Protein AF-A0A916CL31-F1 (afdb_monomer)

Foldseek 3Di:
DWDWAWEWEQDQFKIKIWIWIQDPVRDIDTQFIFMFGQDQDDQQDGNDPVSSVVRNVRGQVRRCVRNVHHDPDHHYDGDHPPDDDDDDDDDDDDDPPDDDDD

Solvent-accessible surface area (backbone atoms only — not comparable to full-atom values): 5930 Å² total; per-residue (Å²): 122,72,42,79,46,31,38,33,40,65,40,40,66,34,17,38,19,38,29,30,38,38,39,88,85,73,50,76,43,82,52,16,57,17,70,20,70,30,72,7,33,52,86,52,38,82,78,32,68,66,47,39,51,49,14,49,50,52,2,41,54,38,8,25,66,60,41,76,47,84,76,90,62,68,51,72,51,81,63,49,93,82,73,79,88,78,92,78,87,82,86,78,85,78,77,82,78,72,79,85,76,133

Secondary structure (DSSP, 8-state):
-PEEEEEEEE-SSEEEEEEEEE-TTS-EEEEEEEEEE--SEETTEES-HHHHHHHHHHHHHHHHHHHT---SS-EEE---TT--------------S-----

Mean predicted aligned error: 7.69 Å

pLDDT: mean 90.19, std 10.84, range [53.34, 98.44]

Sequence (102 aa):
MATLIAALDIGTTKTCALIGELTDAGAMRILGAGVAPSRGLRKGVVTDVKETSLAIASAVEQAERVSGMSAQEVFVGIAGAHIQSTNSRGVAGIHGGRGVMP

Radius of gyration: 20.24 Å; Cα contacts (8 Å, |Δi|>4): 190; chains: 1; bounding box: 57×42×37 Å

Structure (mmCIF, N/CA/C/O backbone):
data_AF-A0A916CL31-F1
#
_entry.id   AF-A0A916CL31-F1
#
loop_
_atom_site.group_PDB
_atom_site.id
_atom_site.type_symbol
_atom_site.label_atom_id
_atom_site.label_alt_id
_atom_site.label_comp_id
_atom_site.label_asym_id
_atom_site.label_entity_id
_atom_site.label_seq_id
_atom_site.pdbx_PDB_ins_code
_atom_site.Cartn_x
_atom_site.Cartn_y
_atom_site.Cartn_z
_atom_site.occupancy
_atom_site.B_iso_or_equiv
_atom_site.auth_seq_id
_atom_site.auth_comp_id
_atom_site.auth_asym_id
_atom_site.auth_atom_id
_atom_site.pdbx_PDB_model_num
ATOM 1 N N . MET A 1 1 ? -21.745 -4.917 12.937 1.00 60.34 1 MET A N 1
ATOM 2 C CA . MET A 1 1 ? -20.392 -5.231 13.474 1.00 60.34 1 MET A CA 1
ATOM 3 C C . MET A 1 1 ? -19.433 -4.592 12.496 1.00 60.34 1 MET A C 1
ATOM 5 O O . MET A 1 1 ? -19.465 -4.963 11.330 1.00 60.34 1 MET A O 1
ATOM 9 N N . ALA A 1 2 ? -18.700 -3.560 12.902 1.00 75.25 2 ALA A N 1
ATOM 10 C CA . ALA A 1 2 ? -17.989 -2.742 11.933 1.00 75.25 2 ALA A CA 1
ATOM 11 C C . ALA A 1 2 ? -16.830 -3.519 11.291 1.00 75.25 2 ALA A C 1
ATOM 13 O O . ALA A 1 2 ? -16.067 -4.195 11.983 1.00 75.25 2 ALA A O 1
ATOM 14 N N . THR A 1 3 ? -16.745 -3.471 9.962 1.00 91.31 3 THR A N 1
ATOM 15 C CA . THR A 1 3 ? -15.753 -4.238 9.200 1.00 91.31 3 THR A CA 1
ATOM 16 C C . THR A 1 3 ? -14.546 -3.357 8.922 1.00 91.31 3 THR A C 1
ATOM 18 O O . THR A 1 3 ? -14.688 -2.287 8.331 1.00 91.31 3 THR A O 1
ATOM 21 N N . LEU A 1 4 ? -13.358 -3.804 9.326 1.00 94.94 4 LEU A N 1
ATOM 22 C CA . LEU A 1 4 ? -12.115 -3.115 8.995 1.00 94.94 4 LEU A CA 1
ATOM 23 C C . LEU A 1 4 ? -11.655 -3.483 7.599 1.00 94.94 4 LEU A C 1
ATOM 25 O O . LEU A 1 4 ? -11.618 -4.653 7.230 1.00 94.94 4 LEU A O 1
ATOM 29 N N . ILE A 1 5 ? -11.277 -2.464 6.840 1.00 96.25 5 ILE A N 1
ATOM 30 C CA . ILE A 1 5 ? -10.761 -2.604 5.489 1.00 96.25 5 ILE A CA 1
ATOM 31 C C . ILE A 1 5 ? -9.446 -1.843 5.422 1.00 96.25 5 ILE A C 1
ATOM 33 O O . ILE A 1 5 ? -9.411 -0.627 5.616 1.00 96.25 5 ILE A O 1
ATOM 37 N N . ALA A 1 6 ? -8.369 -2.561 5.120 1.00 97.69 6 ALA A N 1
ATOM 38 C CA . ALA A 1 6 ? -7.105 -1.955 4.741 1.00 97.69 6 ALA A CA 1
ATOM 39 C C . ALA A 1 6 ? -6.948 -2.010 3.218 1.00 97.69 6 ALA A C 1
ATOM 41 O O . ALA A 1 6 ? -7.226 -3.032 2.589 1.00 97.69 6 ALA A O 1
ATOM 42 N N . ALA A 1 7 ? -6.480 -0.918 2.626 1.00 97.88 7 ALA A N 1
ATOM 43 C CA . ALA A 1 7 ? -6.163 -0.826 1.208 1.00 97.88 7 ALA A CA 1
ATOM 44 C C . ALA A 1 7 ? -4.723 -0.345 1.023 1.00 97.88 7 ALA A C 1
ATOM 46 O O . ALA A 1 7 ? -4.267 0.544 1.741 1.00 97.88 7 ALA A O 1
ATOM 47 N N . LEU A 1 8 ? -4.023 -0.913 0.045 1.00 97.81 8 LEU A N 1
ATOM 48 C CA . LEU A 1 8 ? -2.648 -0.585 -0.310 1.00 97.81 8 LEU A CA 1
ATOM 49 C C . LEU A 1 8 ? -2.570 -0.277 -1.803 1.00 97.81 8 LEU A C 1
ATOM 51 O O . LEU A 1 8 ? -2.926 -1.112 -2.623 1.00 97.81 8 LEU A O 1
ATOM 55 N N . ASP A 1 9 ? -2.066 0.894 -2.164 1.00 95.94 9 ASP A N 1
ATOM 56 C CA . ASP A 1 9 ? -1.753 1.266 -3.544 1.00 95.94 9 ASP A CA 1
ATOM 57 C C . ASP A 1 9 ? -0.235 1.333 -3.715 1.00 95.94 9 ASP A C 1
ATOM 59 O O . ASP A 1 9 ? 0.437 2.144 -3.068 1.00 95.94 9 ASP A O 1
ATOM 63 N N . ILE A 1 10 ? 0.315 0.455 -4.558 1.00 94.94 10 ILE A N 1
ATOM 64 C CA . ILE A 1 10 ? 1.758 0.352 -4.797 1.00 94.94 10 ILE A CA 1
ATOM 65 C C . ILE A 1 10 ? 2.095 1.077 -6.101 1.00 94.94 10 ILE A C 1
ATOM 67 O O . ILE A 1 10 ? 2.119 0.501 -7.190 1.00 94.94 10 ILE A O 1
ATOM 71 N N . GLY A 1 11 ? 2.383 2.370 -5.988 1.00 92.75 11 GLY A N 1
ATOM 72 C CA . GLY A 1 11 ? 2.753 3.211 -7.116 1.00 92.75 11 GLY A CA 1
ATOM 73 C C . GLY A 1 11 ? 4.253 3.215 -7.422 1.00 92.75 11 GLY A C 1
ATOM 74 O O . GLY A 1 11 ? 5.109 2.914 -6.590 1.00 92.75 11 GLY A O 1
ATOM 75 N N . THR A 1 12 ? 4.589 3.663 -8.636 1.00 93.12 12 THR A N 1
ATOM 76 C CA . THR A 1 12 ? 5.989 3.935 -9.028 1.00 93.12 12 THR A CA 1
ATOM 77 C C . THR A 1 12 ? 6.583 5.123 -8.261 1.00 93.12 12 THR A C 1
ATOM 79 O O . THR A 1 12 ? 7.782 5.156 -8.021 1.00 93.12 12 THR A O 1
ATOM 82 N N . THR A 1 13 ? 5.759 6.094 -7.858 1.00 94.44 13 THR A N 1
ATOM 83 C CA . THR A 1 13 ? 6.221 7.291 -7.131 1.00 94.44 13 THR A CA 1
ATOM 84 C C . THR A 1 13 ? 6.109 7.127 -5.617 1.00 94.44 13 THR A C 1
ATOM 86 O O . THR A 1 13 ? 6.968 7.584 -4.865 1.00 94.44 13 THR A O 1
ATOM 89 N N . LYS A 1 14 ? 5.032 6.492 -5.154 1.00 95.81 14 LYS A N 1
ATOM 90 C CA . LYS A 1 14 ? 4.710 6.340 -3.736 1.00 95.81 14 LYS A CA 1
ATOM 91 C C . LYS A 1 14 ? 3.902 5.074 -3.501 1.00 95.81 14 LYS A C 1
ATOM 93 O O . LYS A 1 14 ? 3.119 4.691 -4.366 1.00 95.81 14 LYS A O 1
ATOM 98 N N . THR A 1 15 ? 4.059 4.503 -2.317 1.00 97.19 15 THR A N 1
ATOM 99 C CA . THR A 1 15 ? 3.165 3.489 -1.765 1.00 97.19 15 THR A CA 1
ATOM 100 C C . THR A 1 15 ? 2.245 4.161 -0.754 1.00 97.19 15 THR A C 1
ATOM 102 O O . THR A 1 15 ? 2.710 4.951 0.068 1.00 97.19 15 THR A O 1
ATOM 105 N N . CYS A 1 16 ? 0.945 3.892 -0.829 1.00 97.88 16 CYS A N 1
ATOM 106 C CA . CYS A 1 16 ? -0.070 4.483 0.038 1.00 97.88 16 CYS A CA 1
ATOM 107 C C . CYS A 1 16 ? -0.879 3.382 0.721 1.00 97.88 16 CYS A C 1
ATOM 109 O O . CYS A 1 16 ? -1.350 2.477 0.045 1.00 97.88 16 CYS A O 1
ATOM 111 N N . ALA A 1 17 ? -1.078 3.483 2.031 1.00 98.25 17 ALA A N 1
ATOM 112 C CA . ALA A 1 17 ? -1.938 2.601 2.805 1.00 98.25 17 ALA A CA 1
ATOM 113 C C . ALA A 1 17 ? -3.081 3.403 3.437 1.00 98.25 17 ALA A C 1
ATOM 115 O O . ALA A 1 17 ? -2.871 4.512 3.932 1.00 98.25 17 ALA A O 1
ATOM 116 N N . LEU A 1 18 ? -4.286 2.845 3.422 1.00 98.25 18 LEU A N 1
ATOM 117 C CA . LEU A 1 18 ? -5.473 3.391 4.074 1.00 98.25 18 LEU A CA 1
ATOM 118 C C . LEU A 1 18 ? -6.085 2.313 4.958 1.00 98.25 18 LEU A C 1
ATOM 120 O O . LEU A 1 18 ? -6.185 1.166 4.535 1.00 98.25 18 LEU A O 1
ATOM 124 N N . ILE A 1 19 ? -6.530 2.691 6.150 1.00 98.25 19 ILE A N 1
ATOM 125 C CA . ILE A 1 19 ? -7.332 1.842 7.031 1.00 98.25 19 ILE A CA 1
ATOM 126 C C . ILE A 1 19 ? -8.654 2.555 7.262 1.00 98.25 19 ILE A C 1
ATOM 128 O O . ILE A 1 19 ? -8.680 3.722 7.664 1.00 98.25 19 ILE A O 1
ATOM 132 N N . GLY A 1 20 ? -9.747 1.858 6.980 1.00 97.19 20 GLY A N 1
ATOM 133 C CA . GLY A 1 20 ? -11.096 2.362 7.136 1.00 97.19 20 GLY A CA 1
ATOM 134 C C . GLY A 1 20 ? -12.023 1.360 7.805 1.00 97.19 20 GLY A C 1
ATOM 135 O O . GLY A 1 20 ? -11.756 0.163 7.864 1.00 97.19 20 GLY A O 1
ATOM 136 N N . GLU A 1 21 ? -13.125 1.888 8.306 1.00 95.81 21 GLU A N 1
ATOM 137 C CA . GLU A 1 21 ? -14.208 1.155 8.937 1.00 95.81 21 GLU A CA 1
ATOM 138 C C . GLU A 1 21 ? -15.455 1.272 8.059 1.00 95.81 21 GLU A C 1
ATOM 140 O O . GLU A 1 21 ? -15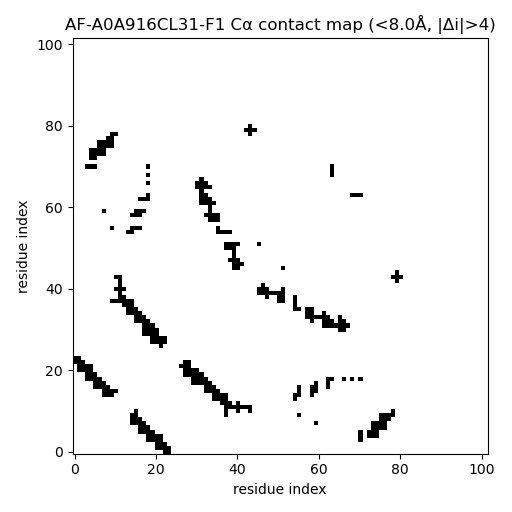.943 2.374 7.788 1.00 95.81 21 GLU A O 1
ATOM 145 N N . LEU A 1 22 ? -15.968 0.130 7.606 1.00 94.88 22 LEU A N 1
ATOM 146 C CA . LEU A 1 22 ? -17.246 0.036 6.919 1.00 94.88 22 LEU A CA 1
ATOM 147 C C . LEU A 1 22 ? -18.348 -0.182 7.956 1.00 94.88 22 LEU A C 1
ATOM 149 O O . LEU A 1 22 ? -18.393 -1.203 8.648 1.00 94.88 22 LEU A O 1
ATOM 153 N N . THR A 1 23 ? -19.230 0.806 8.060 1.00 92.56 23 THR A N 1
ATOM 154 C CA . THR A 1 23 ? -20.396 0.761 8.946 1.00 92.56 23 THR A CA 1
ATOM 155 C C . THR A 1 23 ? -21.487 -0.148 8.383 1.00 92.56 23 THR A C 1
ATOM 157 O O . THR A 1 23 ? -21.576 -0.355 7.173 1.00 92.56 23 THR A O 1
ATOM 160 N N . ASP A 1 24 ? -22.388 -0.619 9.249 1.00 89.81 24 ASP A N 1
ATOM 161 C CA . ASP A 1 24 ? -23.534 -1.452 8.848 1.00 89.81 24 ASP A CA 1
ATOM 162 C C . ASP A 1 24 ? -24.489 -0.721 7.869 1.00 89.81 24 ASP A C 1
ATOM 164 O O . ASP A 1 24 ? -25.249 -1.354 7.142 1.00 89.81 24 ASP A O 1
ATOM 168 N N . ALA A 1 25 ? -24.420 0.616 7.803 1.00 90.94 25 ALA A N 1
ATOM 169 C CA . ALA A 1 25 ? -25.155 1.450 6.848 1.00 90.94 25 ALA A CA 1
ATOM 170 C C . ALA A 1 25 ? -24.456 1.591 5.476 1.00 90.94 25 ALA A C 1
ATOM 172 O O . ALA A 1 25 ? -24.925 2.340 4.620 1.00 90.94 25 ALA A O 1
ATOM 173 N N . GLY A 1 26 ? -23.317 0.922 5.268 1.00 91.12 26 GLY A N 1
ATOM 174 C CA . GLY A 1 26 ? -22.539 0.979 4.027 1.00 91.12 26 GLY A CA 1
ATOM 175 C C . GLY A 1 26 ? -21.656 2.223 3.880 1.00 91.12 26 GLY A C 1
ATOM 176 O O . GLY A 1 26 ? -21.040 2.413 2.833 1.00 91.12 26 GLY A O 1
ATOM 177 N N . ALA A 1 27 ? -21.562 3.075 4.905 1.00 94.00 27 ALA A N 1
ATOM 178 C CA . ALA A 1 27 ? -20.662 4.226 4.890 1.00 94.00 27 ALA A CA 1
ATOM 179 C C . ALA A 1 27 ? -19.241 3.813 5.298 1.00 94.00 27 ALA A C 1
ATOM 181 O O . ALA A 1 27 ? -19.063 3.144 6.319 1.00 94.00 27 ALA A O 1
ATOM 182 N N . MET A 1 28 ? -18.248 4.246 4.517 1.00 94.56 28 MET A N 1
ATOM 183 C CA . MET A 1 28 ? -16.822 4.058 4.792 1.00 94.56 28 MET A CA 1
ATOM 184 C C . MET A 1 28 ? -16.269 5.260 5.562 1.00 94.56 28 MET A C 1
ATOM 186 O O . MET A 1 28 ? -16.359 6.396 5.093 1.00 94.56 28 MET A O 1
ATOM 190 N N . ARG A 1 29 ? -15.636 5.010 6.708 1.00 95.25 29 ARG A N 1
ATOM 191 C CA . ARG A 1 29 ? -14.922 6.020 7.494 1.00 95.25 29 ARG A CA 1
ATOM 192 C C . ARG A 1 29 ? -13.426 5.737 7.473 1.00 95.25 29 ARG A C 1
ATOM 194 O O . ARG A 1 29 ? -13.003 4.675 7.904 1.00 95.25 29 ARG A O 1
ATOM 201 N N . ILE A 1 30 ? -12.617 6.696 7.030 1.00 96.94 30 ILE A N 1
ATOM 202 C CA . ILE A 1 30 ? -11.155 6.564 7.082 1.00 96.94 30 ILE A CA 1
ATOM 203 C C . ILE A 1 30 ? -10.674 6.807 8.513 1.00 96.94 30 ILE A C 1
ATOM 205 O O . ILE A 1 30 ? -10.994 7.833 9.114 1.00 96.94 30 ILE A O 1
ATOM 209 N N . LEU A 1 31 ? -9.908 5.856 9.039 1.00 97.69 31 LEU A N 1
ATOM 210 C CA . LEU A 1 31 ? -9.332 5.895 10.381 1.00 97.69 31 LEU A CA 1
ATOM 211 C C . LEU A 1 31 ? -7.844 6.245 10.347 1.00 97.69 31 LEU A C 1
ATOM 213 O O . LEU A 1 31 ? -7.358 6.937 11.234 1.00 97.69 31 LEU A O 1
ATOM 217 N N . GLY A 1 32 ? -7.122 5.799 9.317 1.00 98.00 32 GLY A N 1
ATOM 218 C CA . GLY A 1 32 ? -5.695 6.062 9.182 1.00 98.00 32 GLY A CA 1
ATOM 219 C C . GLY A 1 32 ? -5.217 6.051 7.741 1.00 98.00 32 GLY A C 1
ATOM 220 O O . GLY A 1 32 ? -5.797 5.397 6.875 1.00 98.00 32 GLY A O 1
ATOM 221 N N . ALA A 1 33 ? -4.144 6.797 7.499 1.00 98.31 33 ALA A N 1
ATOM 222 C CA . ALA A 1 33 ? -3.480 6.880 6.210 1.00 98.31 33 ALA A CA 1
ATOM 223 C C . ALA A 1 33 ? -1.963 6.899 6.403 1.00 98.31 33 ALA A C 1
ATOM 225 O O . ALA A 1 33 ? -1.455 7.502 7.351 1.00 98.31 33 ALA A O 1
ATOM 226 N N . GLY A 1 34 ? -1.248 6.273 5.477 1.00 98.44 34 GLY A N 1
ATOM 227 C CA . GLY A 1 34 ? 0.204 6.250 5.450 1.00 98.44 34 GLY A CA 1
ATOM 228 C C . GLY A 1 34 ? 0.736 6.315 4.030 1.00 98.44 34 GLY A C 1
ATOM 229 O O . GLY A 1 34 ? 0.131 5.782 3.103 1.00 98.44 34 GLY A O 1
ATOM 230 N N . VAL A 1 35 ? 1.850 7.016 3.842 1.00 98.38 35 VAL A N 1
ATOM 231 C CA . VAL A 1 35 ? 2.461 7.228 2.530 1.00 98.38 35 VAL A CA 1
ATOM 232 C C . VAL A 1 35 ? 3.972 7.138 2.658 1.00 98.38 35 VAL A C 1
ATOM 234 O O . VAL A 1 35 ? 4.578 7.857 3.447 1.00 98.38 35 VAL A O 1
ATOM 237 N N . ALA A 1 36 ? 4.582 6.318 1.810 1.00 98.44 36 ALA A N 1
ATOM 238 C CA . ALA A 1 36 ? 6.026 6.195 1.702 1.00 98.44 36 ALA A CA 1
ATOM 239 C C . ALA A 1 36 ? 6.483 6.437 0.255 1.00 98.44 36 ALA A C 1
ATOM 241 O O . ALA A 1 36 ? 5.794 6.028 -0.686 1.00 98.44 36 ALA A O 1
ATOM 242 N N . PRO A 1 37 ? 7.635 7.092 0.031 1.00 97.31 37 PRO A N 1
ATOM 243 C CA . PRO A 1 37 ? 8.219 7.186 -1.303 1.00 97.31 37 PRO A CA 1
ATOM 244 C C . PRO A 1 37 ? 8.579 5.790 -1.829 1.00 97.31 37 PRO A C 1
ATOM 246 O O . PRO A 1 37 ? 9.122 4.966 -1.096 1.00 97.31 37 PRO A O 1
ATOM 249 N N . SER A 1 38 ? 8.305 5.535 -3.109 1.00 95.12 38 SER A N 1
ATOM 250 C CA . SER A 1 38 ? 8.604 4.252 -3.752 1.00 95.12 38 SER A CA 1
ATOM 251 C C . SER A 1 38 ? 9.898 4.352 -4.556 1.00 95.12 38 SER A C 1
ATOM 253 O O . SER A 1 38 ? 10.055 5.238 -5.396 1.00 95.12 38 SER A O 1
ATOM 255 N N . ARG A 1 39 ? 10.850 3.459 -4.271 1.00 94.62 39 ARG A N 1
ATOM 256 C CA . ARG A 1 39 ? 12.150 3.375 -4.967 1.00 94.62 39 ARG A CA 1
ATOM 257 C C . ARG A 1 39 ? 12.376 2.035 -5.658 1.00 94.62 39 ARG A C 1
ATOM 259 O O . ARG A 1 39 ? 13.215 1.942 -6.549 1.00 94.62 39 ARG A O 1
ATOM 266 N N . GLY A 1 40 ? 11.606 1.022 -5.268 1.00 94.50 40 GLY A N 1
ATOM 267 C CA . GLY A 1 40 ? 11.705 -0.327 -5.806 1.00 94.50 40 GLY A CA 1
ATOM 268 C C . GLY A 1 40 ? 10.851 -0.591 -7.043 1.00 94.50 40 GLY A C 1
ATOM 269 O O . GLY A 1 40 ? 10.958 -1.678 -7.602 1.00 94.50 40 GLY A O 1
ATOM 270 N N . LEU A 1 41 ? 10.045 0.378 -7.498 1.00 93.25 41 LEU A N 1
ATOM 271 C CA . LEU A 1 41 ? 9.233 0.262 -8.711 1.00 93.25 41 LEU A CA 1
ATOM 272 C C . LEU A 1 41 ? 9.696 1.214 -9.820 1.00 93.25 41 LEU A C 1
ATOM 274 O O . LEU A 1 41 ? 9.999 2.383 -9.584 1.00 93.25 41 LEU A O 1
ATOM 278 N N . ARG A 1 42 ? 9.645 0.736 -11.068 1.00 91.25 42 ARG A N 1
ATOM 279 C CA . ARG A 1 42 ? 9.755 1.555 -12.284 1.00 91.25 42 ARG A CA 1
ATOM 280 C C . ARG A 1 42 ? 8.729 1.121 -13.319 1.00 91.25 42 ARG A C 1
ATOM 282 O O . ARG A 1 42 ? 8.689 -0.040 -13.708 1.00 91.25 42 ARG A O 1
ATOM 289 N N . LYS A 1 43 ? 7.928 2.073 -13.814 1.00 89.56 43 LYS A N 1
ATOM 290 C CA . LYS A 1 43 ? 6.886 1.831 -14.836 1.00 89.56 43 LYS A CA 1
ATOM 291 C C . LYS A 1 43 ? 5.937 0.675 -14.453 1.00 89.56 43 LYS A C 1
ATOM 293 O O . LYS A 1 43 ? 5.538 -0.116 -15.303 1.00 89.56 43 LYS A O 1
ATOM 298 N N . GLY A 1 44 ? 5.608 0.574 -13.162 1.00 88.31 44 GLY A N 1
ATOM 299 C CA . GLY A 1 44 ? 4.765 -0.489 -12.600 1.00 88.31 44 GLY A CA 1
ATOM 300 C C . GLY A 1 44 ? 5.460 -1.840 -12.395 1.00 88.31 44 GLY A C 1
ATOM 301 O O . GLY A 1 44 ? 4.814 -2.773 -11.943 1.00 88.31 44 GLY A O 1
ATOM 302 N N . VAL A 1 45 ? 6.752 -1.969 -12.705 1.00 90.00 45 VAL A N 1
ATOM 303 C CA . VAL A 1 45 ? 7.522 -3.207 -12.512 1.00 90.00 45 VAL A CA 1
ATOM 304 C C . VAL A 1 45 ? 8.401 -3.076 -11.275 1.00 90.00 45 VAL A C 1
ATOM 306 O O . VAL A 1 45 ? 9.058 -2.051 -11.090 1.00 90.00 45 VAL A O 1
ATOM 309 N N . VAL A 1 46 ? 8.441 -4.119 -10.446 1.00 92.62 46 VAL A N 1
ATOM 310 C CA . VAL A 1 46 ? 9.362 -4.202 -9.307 1.00 92.62 46 VAL A CA 1
ATOM 311 C C . VAL A 1 46 ? 10.785 -4.413 -9.828 1.00 92.62 46 VAL A C 1
ATOM 313 O O . VAL A 1 46 ? 11.090 -5.441 -10.426 1.00 92.62 46 VAL A O 1
ATOM 316 N N . THR A 1 47 ? 11.652 -3.428 -9.614 1.00 95.38 47 THR A N 1
ATOM 317 C CA . THR A 1 47 ? 13.084 -3.475 -9.947 1.00 95.38 47 THR A CA 1
ATOM 318 C C . THR A 1 47 ? 13.959 -3.767 -8.734 1.00 95.38 47 THR A C 1
ATOM 320 O O . THR A 1 47 ? 15.072 -4.253 -8.896 1.00 95.38 47 THR A O 1
ATOM 323 N N . ASP A 1 48 ? 13.465 -3.471 -7.530 1.00 97.06 48 ASP A N 1
ATOM 324 C CA . ASP A 1 48 ? 14.115 -3.808 -6.264 1.00 97.06 48 ASP A CA 1
ATOM 325 C C . ASP A 1 48 ? 13.048 -4.244 -5.252 1.00 97.06 48 ASP A C 1
ATOM 327 O O . ASP A 1 48 ? 12.176 -3.466 -4.849 1.00 97.06 48 ASP A O 1
ATOM 331 N N . VAL A 1 49 ? 13.105 -5.518 -4.859 1.00 97.06 49 VAL A N 1
ATOM 332 C CA . VAL A 1 49 ? 12.139 -6.114 -3.929 1.00 97.06 49 VAL A CA 1
ATOM 333 C C . VAL A 1 49 ? 12.305 -5.534 -2.528 1.00 97.06 49 VAL A C 1
ATOM 335 O O . VAL A 1 49 ? 11.308 -5.260 -1.869 1.00 97.06 49 VAL A O 1
ATOM 338 N N . LYS A 1 50 ? 13.538 -5.288 -2.078 1.00 97.88 50 LYS A N 1
ATOM 339 C CA . LYS A 1 50 ? 13.812 -4.812 -0.720 1.00 97.88 50 LYS A CA 1
ATOM 340 C C . LYS A 1 50 ? 13.306 -3.386 -0.531 1.00 97.88 50 LYS A C 1
ATOM 342 O O . LYS A 1 50 ? 12.608 -3.116 0.443 1.00 97.88 50 LYS A O 1
ATOM 347 N N . GLU A 1 51 ? 13.595 -2.498 -1.479 1.00 97.75 51 GLU A N 1
ATOM 348 C CA . GLU A 1 51 ? 13.082 -1.121 -1.453 1.00 97.75 51 GLU A CA 1
ATOM 349 C C . GLU A 1 51 ? 11.550 -1.086 -1.566 1.00 97.75 51 GLU A C 1
ATOM 351 O O . GLU A 1 51 ? 10.897 -0.285 -0.898 1.00 97.75 51 GLU A O 1
ATOM 356 N N . THR A 1 52 ? 10.956 -1.983 -2.362 1.00 96.44 52 THR A N 1
ATOM 357 C CA . THR A 1 52 ? 9.493 -2.132 -2.440 1.00 96.44 52 THR A CA 1
ATOM 358 C C . THR A 1 52 ? 8.902 -2.564 -1.098 1.00 96.44 52 THR A C 1
ATOM 360 O O . THR A 1 52 ? 7.967 -1.932 -0.607 1.00 96.44 52 THR A O 1
ATOM 363 N N . SER A 1 53 ? 9.464 -3.600 -0.471 1.00 97.56 53 SER A N 1
ATOM 364 C CA . SER A 1 53 ? 9.014 -4.097 0.832 1.00 97.56 53 SER A CA 1
ATOM 365 C C . SER A 1 53 ? 9.135 -3.039 1.929 1.00 97.56 53 SER A C 1
ATOM 367 O O . SER A 1 53 ? 8.215 -2.901 2.731 1.00 97.56 53 SER A O 1
ATOM 369 N N . LEU A 1 54 ? 10.217 -2.252 1.943 1.00 98.25 54 LEU A N 1
ATOM 370 C CA . LEU A 1 54 ? 10.396 -1.151 2.898 1.00 98.25 54 LEU A CA 1
ATOM 371 C C . LEU A 1 54 ? 9.349 -0.046 2.710 1.00 98.25 54 LEU A C 1
ATOM 373 O O . LEU A 1 54 ? 8.785 0.433 3.693 1.00 98.25 54 LEU A O 1
ATOM 377 N N . ALA A 1 55 ? 9.052 0.338 1.465 1.00 98.06 55 ALA A N 1
ATOM 378 C CA . ALA A 1 55 ? 8.019 1.333 1.181 1.00 98.06 55 ALA A CA 1
ATOM 379 C C . ALA A 1 55 ? 6.624 0.848 1.615 1.00 98.06 55 ALA A C 1
ATOM 381 O O . ALA A 1 55 ? 5.851 1.621 2.179 1.00 98.06 55 ALA A O 1
ATOM 382 N N . ILE A 1 56 ? 6.311 -0.434 1.396 1.00 97.50 56 ILE A N 1
ATOM 383 C CA . ILE A 1 56 ? 5.058 -1.044 1.863 1.00 97.50 56 ILE A CA 1
ATOM 384 C C . ILE A 1 56 ? 4.986 -1.022 3.389 1.00 97.50 56 ILE A C 1
ATOM 386 O O . ILE A 1 56 ? 4.023 -0.486 3.932 1.00 97.50 56 ILE A O 1
ATOM 390 N N . ALA A 1 57 ? 6.011 -1.538 4.074 1.00 97.56 57 ALA A N 1
ATOM 391 C CA . ALA A 1 57 ? 6.047 -1.585 5.533 1.00 97.56 57 ALA A CA 1
ATOM 392 C C . ALA A 1 57 ? 5.891 -0.187 6.147 1.00 97.56 57 ALA A C 1
ATOM 394 O O . ALA A 1 57 ? 5.050 0.016 7.014 1.00 97.56 57 ALA A O 1
ATOM 395 N N . SER A 1 58 ? 6.623 0.803 5.627 1.00 98.25 58 SER A N 1
ATOM 396 C CA . SER A 1 58 ? 6.561 2.179 6.124 1.00 98.25 58 SER A CA 1
ATOM 397 C C . SER A 1 58 ? 5.178 2.819 5.943 1.00 98.25 58 SER A C 1
ATOM 399 O O . SER A 1 58 ? 4.696 3.499 6.852 1.00 98.25 58 SER A O 1
ATOM 401 N N . ALA A 1 59 ? 4.519 2.595 4.799 1.00 98.31 59 ALA A N 1
ATOM 402 C CA . ALA A 1 59 ? 3.170 3.104 4.564 1.00 98.31 59 ALA A CA 1
ATOM 403 C C . ALA A 1 59 ? 2.143 2.426 5.488 1.00 98.31 59 ALA A C 1
ATOM 405 O O . ALA A 1 59 ? 1.309 3.114 6.079 1.00 98.31 59 ALA A O 1
ATOM 406 N N . VAL A 1 60 ? 2.224 1.102 5.652 1.00 97.94 60 VAL A N 1
ATOM 407 C CA . VAL A 1 60 ? 1.321 0.336 6.526 1.00 97.94 60 VAL A CA 1
ATOM 408 C C . VAL A 1 60 ? 1.505 0.739 7.988 1.00 97.94 60 VAL A C 1
ATOM 410 O O . VAL A 1 60 ? 0.533 1.153 8.611 1.00 97.94 60 VAL A O 1
ATOM 413 N N . GLU A 1 61 ? 2.735 0.752 8.508 1.00 98.06 61 GLU A N 1
ATOM 414 C CA . GLU A 1 61 ? 3.021 1.163 9.892 1.00 98.06 61 GLU A CA 1
ATOM 415 C C . GLU A 1 61 ? 2.504 2.573 10.197 1.00 98.06 61 GLU A C 1
ATOM 417 O O . GLU A 1 61 ? 2.032 2.856 11.300 1.00 98.06 61 GLU A O 1
ATOM 422 N N . GLN A 1 62 ? 2.595 3.494 9.232 1.00 98.38 62 GLN A N 1
ATOM 423 C CA . GLN A 1 62 ? 2.045 4.833 9.404 1.00 98.38 62 GLN A CA 1
ATOM 424 C C . GLN A 1 62 ? 0.513 4.817 9.467 1.00 98.38 62 GLN A C 1
ATOM 426 O O . GLN A 1 62 ? -0.046 5.478 10.341 1.00 98.38 62 GLN A O 1
ATOM 431 N N . ALA A 1 63 ? -0.165 4.069 8.592 1.00 98.44 63 ALA A N 1
ATOM 432 C CA . ALA A 1 63 ? -1.623 3.962 8.609 1.00 98.44 63 ALA A CA 1
ATOM 433 C C . ALA A 1 63 ? -2.140 3.290 9.893 1.00 98.44 63 ALA A C 1
ATOM 435 O O . ALA A 1 63 ? -3.114 3.762 10.486 1.00 98.44 63 ALA A O 1
ATOM 436 N N . GLU A 1 64 ? -1.465 2.239 10.362 1.00 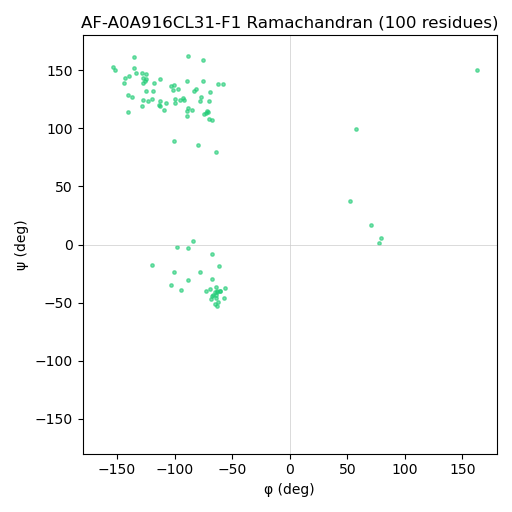98.00 64 GLU A N 1
ATOM 437 C CA . GLU A 1 64 ? -1.783 1.549 11.617 1.00 98.00 64 GLU A CA 1
ATOM 438 C C . GLU A 1 64 ? -1.585 2.466 12.824 1.00 98.00 64 GLU A C 1
ATOM 440 O O . GLU A 1 64 ? -2.473 2.597 13.663 1.00 98.00 64 GLU A O 1
ATOM 445 N N . ARG A 1 65 ? -0.464 3.196 12.874 1.00 98.12 65 ARG A N 1
ATOM 446 C CA . ARG A 1 65 ? -0.196 4.167 13.943 1.00 98.12 65 ARG A CA 1
ATOM 447 C C . ARG A 1 65 ? -1.242 5.280 14.000 1.00 98.12 65 ARG A C 1
ATOM 449 O O . ARG A 1 65 ? -1.611 5.693 15.094 1.00 98.12 65 ARG A O 1
ATOM 456 N N . VAL A 1 66 ? -1.695 5.788 12.850 1.00 97.88 66 VAL A N 1
ATOM 457 C CA . VAL A 1 66 ? -2.712 6.855 12.796 1.00 97.88 66 VAL A CA 1
ATOM 458 C C . VAL A 1 66 ? -4.098 6.325 13.172 1.00 97.88 66 VAL A C 1
ATOM 460 O O . VAL A 1 66 ? -4.826 7.007 13.886 1.00 97.88 66 VAL A O 1
ATOM 463 N N . SER A 1 67 ? -4.454 5.120 12.722 1.00 97.25 67 SER A N 1
ATOM 464 C CA . SER A 1 67 ? -5.761 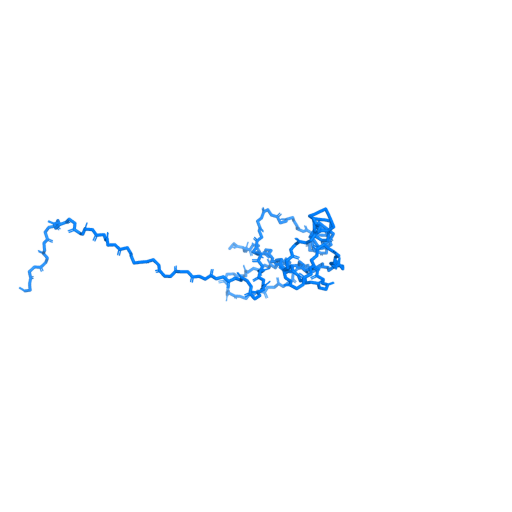4.514 13.018 1.00 97.25 67 SER A CA 1
ATOM 465 C C . SER A 1 67 ? -5.861 3.916 14.422 1.00 97.25 67 SER A C 1
ATOM 467 O O . SER A 1 67 ? -6.965 3.773 14.939 1.00 97.25 67 SER A O 1
ATOM 469 N N . GLY A 1 68 ? -4.733 3.547 15.036 1.00 97.12 68 GLY A N 1
ATOM 470 C CA . GLY A 1 68 ? -4.705 2.742 16.258 1.00 97.12 68 GLY A CA 1
ATOM 471 C C . GLY A 1 68 ? -5.132 1.287 16.032 1.00 97.12 68 GLY A C 1
ATOM 472 O O . GLY A 1 68 ? -5.476 0.601 16.992 1.00 97.12 68 GLY A O 1
ATOM 473 N N . MET A 1 69 ? -5.149 0.823 14.780 1.00 95.62 69 MET A N 1
ATOM 474 C CA . MET A 1 69 ? -5.638 -0.500 14.391 1.00 95.62 69 MET A CA 1
ATOM 475 C C . MET A 1 69 ? -4.588 -1.236 13.570 1.00 95.62 69 MET A C 1
ATOM 477 O O . MET A 1 69 ? -3.909 -0.622 12.754 1.00 95.62 69 MET A O 1
ATOM 481 N N . SER A 1 70 ? -4.487 -2.551 13.757 1.00 93.38 70 SER A N 1
ATOM 482 C CA . SER A 1 70 ? -3.590 -3.402 12.968 1.00 93.38 70 SER A CA 1
ATOM 483 C C . SER A 1 70 ? -4.334 -4.075 11.818 1.00 93.38 70 SER A C 1
ATOM 485 O O . SER A 1 70 ? -5.414 -4.637 12.014 1.00 93.38 70 SER A O 1
ATOM 487 N N . ALA A 1 71 ? -3.748 -4.045 10.625 1.00 89.00 71 ALA A N 1
ATOM 488 C CA . ALA A 1 71 ? -4.284 -4.684 9.434 1.00 89.00 71 ALA A CA 1
ATOM 489 C C . ALA A 1 71 ? -3.785 -6.136 9.339 1.00 89.00 71 ALA A C 1
ATOM 491 O O . ALA A 1 71 ? -2.591 -6.386 9.213 1.00 89.00 71 ALA A O 1
ATOM 492 N N . GLN A 1 72 ? -4.701 -7.107 9.377 1.00 90.00 72 GLN A N 1
ATOM 493 C CA . GLN A 1 72 ? -4.361 -8.528 9.174 1.00 90.00 72 GLN A CA 1
ATOM 494 C C . GLN A 1 72 ? -4.407 -8.929 7.696 1.00 90.00 72 GLN A C 1
ATOM 496 O O . GLN A 1 72 ? -3.662 -9.797 7.251 1.00 90.00 72 GLN A O 1
ATOM 501 N N . GLU A 1 73 ? -5.280 -8.273 6.939 1.00 93.19 73 GLU A N 1
ATOM 502 C CA . GLU A 1 73 ? -5.507 -8.496 5.518 1.00 93.19 73 GLU A CA 1
ATOM 503 C C . GLU A 1 73 ? -5.595 -7.142 4.820 1.00 93.19 73 GLU A C 1
ATOM 505 O O . GLU A 1 73 ? -5.977 -6.139 5.429 1.00 93.19 73 GLU A O 1
ATOM 510 N N . VAL A 1 74 ? -5.232 -7.101 3.540 1.00 95.56 74 VAL A N 1
ATOM 511 C CA . VAL A 1 74 ? -5.191 -5.857 2.773 1.00 95.56 74 VAL A CA 1
ATOM 512 C C . VAL A 1 74 ? -5.610 -6.085 1.329 1.00 95.56 74 VAL A C 1
ATOM 514 O O . VAL A 1 74 ? -5.205 -7.051 0.683 1.00 95.56 74 VAL A O 1
ATOM 517 N N . PHE A 1 75 ? -6.393 -5.150 0.800 1.00 96.88 75 PHE A N 1
ATOM 518 C CA . PHE A 1 75 ? -6.687 -5.068 -0.623 1.00 96.88 75 PHE A CA 1
ATOM 519 C C . PHE A 1 75 ? -5.575 -4.298 -1.323 1.00 96.88 75 PHE A C 1
ATOM 521 O O . PHE A 1 75 ? -5.378 -3.112 -1.065 1.00 96.88 75 PHE A O 1
ATOM 528 N N . VAL A 1 76 ? -4.848 -4.964 -2.216 1.00 95.44 76 VAL A N 1
ATOM 529 C CA . VAL A 1 76 ? -3.731 -4.349 -2.936 1.00 95.44 76 VAL A CA 1
ATOM 530 C C . VAL A 1 76 ? -4.167 -3.931 -4.336 1.00 95.44 76 VAL A C 1
ATOM 532 O O . VAL A 1 76 ? -4.590 -4.758 -5.143 1.00 95.44 76 VAL A O 1
ATOM 535 N N . GLY A 1 77 ? -4.034 -2.643 -4.638 1.00 90.88 77 GLY A N 1
ATOM 536 C CA . GLY A 1 77 ? -4.113 -2.100 -5.984 1.00 90.88 77 GLY A CA 1
ATOM 537 C C . GLY A 1 77 ? -2.808 -2.346 -6.736 1.00 90.88 77 GLY A C 1
ATOM 538 O O . GLY A 1 77 ? -1.735 -1.941 -6.288 1.00 90.88 77 GLY A O 1
ATOM 539 N N . ILE A 1 78 ? -2.906 -3.004 -7.893 1.00 82.44 78 ILE A N 1
ATOM 540 C CA . ILE A 1 78 ? -1.7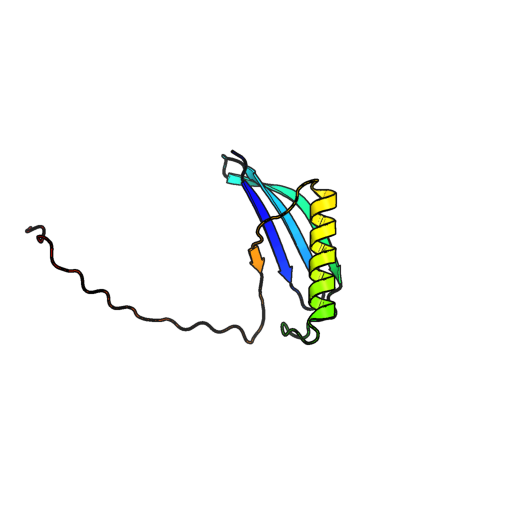91 -3.215 -8.822 1.00 82.44 78 ILE A CA 1
ATOM 541 C C . ILE A 1 78 ? -2.146 -2.535 -10.145 1.00 82.44 78 ILE A C 1
ATOM 543 O O . ILE A 1 78 ? -3.239 -2.724 -10.676 1.00 82.44 78 ILE A O 1
ATOM 547 N N . ALA A 1 79 ? -1.212 -1.757 -10.689 1.00 78.06 79 ALA A N 1
ATOM 548 C CA . ALA A 1 79 ? -1.358 -1.076 -11.970 1.00 78.06 79 ALA A CA 1
ATOM 549 C C . ALA A 1 79 ? -0.104 -1.266 -12.835 1.00 78.06 79 ALA A C 1
ATOM 551 O O . ALA A 1 79 ? 1.017 -1.322 -12.331 1.00 78.06 79 ALA A O 1
ATOM 552 N N . GLY A 1 80 ? -0.273 -1.324 -14.157 1.00 78.50 80 GLY A N 1
ATOM 553 C CA . GLY A 1 80 ? 0.845 -1.426 -15.093 1.00 78.50 80 GLY A CA 1
ATOM 554 C C . GLY A 1 80 ? 0.419 -1.887 -16.484 1.00 78.50 80 GLY A C 1
ATOM 555 O O . GLY A 1 80 ? -0.528 -2.650 -16.633 1.00 78.50 80 GLY A O 1
ATOM 556 N N . ALA A 1 81 ? 1.150 -1.456 -17.515 1.00 78.25 81 ALA A N 1
ATOM 557 C CA . ALA A 1 81 ? 0.863 -1.800 -18.917 1.00 78.25 81 ALA A CA 1
ATOM 558 C C . ALA A 1 81 ? 1.078 -3.291 -19.263 1.00 78.25 81 ALA A C 1
ATOM 560 O O . ALA A 1 81 ? 0.764 -3.725 -20.365 1.00 78.25 81 ALA A O 1
ATOM 561 N N . HIS A 1 82 ? 1.646 -4.060 -18.337 1.00 82.19 82 HIS A N 1
ATOM 562 C CA . HIS A 1 82 ? 1.935 -5.486 -18.475 1.00 82.19 82 HIS A CA 1
ATOM 563 C C . HIS A 1 82 ? 0.862 -6.377 -17.826 1.00 82.19 82 HIS A C 1
ATOM 565 O O . HIS A 1 82 ? 0.970 -7.598 -17.904 1.00 82.19 82 HIS A O 1
ATOM 571 N N . ILE A 1 83 ? -0.163 -5.798 -17.187 1.00 83.38 83 ILE A N 1
ATOM 572 C CA . ILE A 1 83 ? -1.296 -6.564 -16.659 1.00 83.38 83 ILE A CA 1
ATOM 573 C C . ILE A 1 83 ? -2.121 -7.076 -17.843 1.00 83.38 83 ILE A C 1
ATOM 575 O O . ILE A 1 83 ? -2.577 -6.297 -18.678 1.00 83.38 83 ILE A O 1
ATOM 579 N N . GLN A 1 84 ? -2.317 -8.391 -17.905 1.00 85.31 84 GLN A N 1
ATOM 580 C CA . GLN A 1 84 ? -3.118 -9.060 -18.927 1.00 85.31 84 GLN A CA 1
ATOM 581 C C . GLN A 1 84 ? -4.133 -9.979 -18.254 1.00 85.31 84 GLN A C 1
ATOM 583 O O . GLN A 1 84 ? -3.863 -10.551 -17.198 1.00 85.31 84 GLN A O 1
ATOM 588 N N . SER A 1 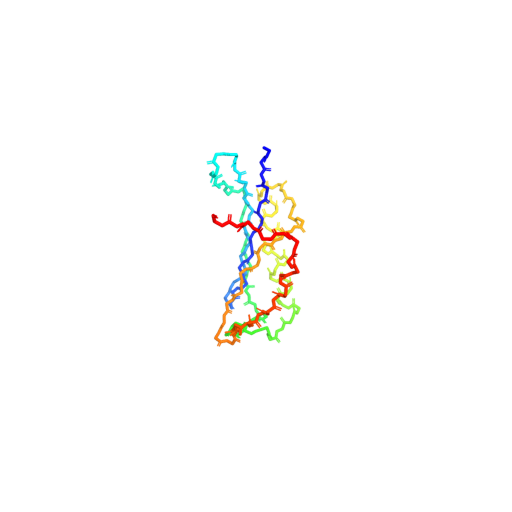85 ? -5.301 -10.128 -18.871 1.00 86.88 85 SER A N 1
ATOM 589 C CA . SER A 1 85 ? -6.314 -11.089 -18.450 1.00 86.88 85 SER A CA 1
ATOM 590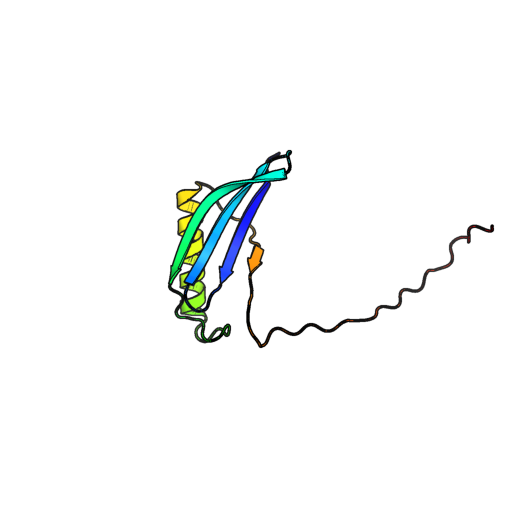 C C . SER A 1 85 ? -6.691 -11.987 -19.620 1.00 86.88 85 SER A C 1
ATOM 592 O O . SER A 1 85 ? -6.702 -11.566 -20.778 1.00 86.88 85 SER A O 1
ATOM 594 N N . THR A 1 86 ? -7.015 -13.237 -19.305 1.00 90.81 86 THR A N 1
ATOM 595 C CA . THR A 1 86 ? -7.474 -14.216 -20.288 1.00 90.81 86 THR A CA 1
ATOM 596 C C . THR A 1 86 ? -8.829 -14.736 -19.847 1.00 90.81 86 THR A C 1
ATOM 598 O O . THR A 1 86 ? -8.968 -15.282 -18.752 1.00 90.81 86 THR A O 1
ATOM 601 N N . ASN A 1 87 ? -9.834 -14.601 -20.710 1.00 88.69 87 ASN A N 1
ATOM 602 C CA . ASN A 1 87 ? -11.142 -15.189 -20.453 1.00 88.69 87 ASN A CA 1
ATOM 603 C C . ASN A 1 87 ? -11.060 -16.706 -20.635 1.00 88.69 87 ASN A C 1
ATOM 605 O O . ASN A 1 87 ? -10.879 -17.196 -21.749 1.00 88.69 87 ASN A O 1
ATOM 609 N N . SER A 1 88 ? -11.227 -17.450 -19.544 1.00 85.56 88 SER A N 1
ATOM 610 C CA . SER A 1 88 ? -11.336 -18.909 -19.589 1.00 85.56 88 SER A CA 1
ATOM 611 C C . SER A 1 88 ? -12.804 -19.312 -19.703 1.00 85.56 88 SER A C 1
ATOM 613 O O . SER A 1 88 ? -13.627 -18.917 -18.880 1.00 85.56 88 SER A O 1
ATOM 615 N N . ARG A 1 89 ? -13.151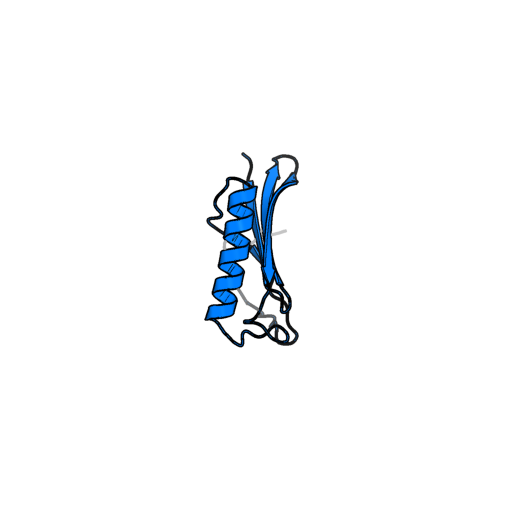 -20.100 -20.726 1.00 84.50 89 ARG A N 1
ATOM 616 C CA . ARG A 1 89 ? -14.486 -20.705 -20.850 1.00 84.50 89 ARG A CA 1
ATOM 617 C C . ARG A 1 89 ? -14.481 -22.059 -20.143 1.00 84.50 89 ARG A C 1
ATOM 619 O O . ARG A 1 89 ? -13.838 -22.989 -20.615 1.00 84.50 89 ARG A O 1
ATOM 626 N N . GLY A 1 90 ? -15.188 -22.158 -19.022 1.00 83.19 90 GLY A N 1
ATOM 627 C CA . GLY A 1 90 ? -15.458 -23.429 -18.351 1.00 83.19 90 GLY A CA 1
ATOM 628 C C . GLY A 1 90 ? -16.745 -24.062 -18.877 1.00 83.19 90 GLY A C 1
ATOM 629 O O . GLY A 1 90 ? -17.726 -23.360 -19.113 1.00 83.19 90 GLY A O 1
ATOM 630 N N . VAL A 1 91 ? -16.752 -25.384 -19.043 1.00 82.06 91 VAL A N 1
ATOM 631 C CA . VAL A 1 91 ? -17.974 -26.166 -19.271 1.00 82.06 91 VAL A CA 1
ATOM 632 C C . VAL A 1 91 ? -18.172 -27.046 -18.045 1.00 82.06 91 VAL A C 1
ATOM 634 O O . VAL A 1 91 ? -17.312 -27.862 -17.727 1.00 82.06 91 VAL A O 1
ATOM 637 N N . ALA A 1 92 ? -19.290 -26.871 -17.346 1.00 79.94 92 ALA A N 1
ATOM 638 C CA . ALA A 1 92 ? -19.692 -27.749 -16.255 1.00 79.94 92 ALA A CA 1
ATOM 639 C C . ALA A 1 92 ? -20.875 -28.600 -16.724 1.00 79.94 92 ALA A C 1
ATOM 641 O O . ALA A 1 92 ? -21.906 -28.069 -17.138 1.00 79.94 92 ALA A O 1
ATOM 642 N N . GLY A 1 93 ? -20.721 -29.925 -16.677 1.00 76.25 93 GLY A N 1
ATOM 643 C CA . GLY A 1 93 ? -21.815 -30.851 -16.948 1.00 76.25 93 GLY A CA 1
ATOM 644 C C . GLY A 1 93 ? -22.839 -30.795 -15.819 1.00 76.25 93 GLY A C 1
ATOM 645 O O . GLY A 1 93 ? -22.586 -31.282 -14.716 1.00 76.25 93 GLY A O 1
ATOM 646 N N . ILE A 1 94 ? -24.006 -30.217 -16.091 1.00 76.25 94 ILE A N 1
ATOM 647 C CA . ILE A 1 94 ? -25.175 -30.365 -15.223 1.00 76.25 94 ILE A CA 1
ATOM 648 C C . ILE A 1 94 ? -25.645 -31.819 -15.297 1.00 76.25 94 ILE A C 1
ATOM 650 O O . ILE A 1 94 ? -26.190 -32.266 -16.304 1.00 76.25 94 ILE A O 1
ATOM 654 N N . HIS A 1 95 ? -25.404 -32.578 -14.228 1.00 69.25 95 HIS A N 1
ATOM 655 C CA . HIS A 1 95 ? -25.962 -33.917 -14.089 1.00 69.25 95 HIS A CA 1
ATOM 656 C C . HIS A 1 95 ? -27.458 -33.753 -13.827 1.00 69.25 95 HIS A C 1
ATOM 658 O O . HIS A 1 95 ? -27.851 -33.160 -12.823 1.00 69.25 95 HIS A O 1
ATOM 664 N N . GLY A 1 96 ? -28.282 -34.219 -14.767 1.00 62.84 96 GLY A N 1
ATOM 665 C CA . GLY A 1 96 ? -29.736 -34.097 -14.737 1.00 62.84 96 GLY A CA 1
ATOM 666 C C . GLY A 1 96 ? -30.371 -34.848 -13.567 1.00 62.84 96 GLY A C 1
ATOM 667 O O . GLY A 1 96 ? -30.922 -35.930 -13.735 1.00 62.84 96 GLY A O 1
ATOM 668 N N . GLY A 1 97 ? -30.335 -34.262 -12.375 1.00 63.66 97 GLY A N 1
ATOM 669 C CA . GLY A 1 97 ? -31.188 -34.649 -11.263 1.00 63.66 97 GLY A CA 1
ATOM 670 C C . GLY A 1 97 ? -32.569 -34.031 -11.446 1.00 63.66 97 GLY A C 1
ATOM 671 O O . GLY A 1 97 ? -32.818 -32.968 -10.900 1.00 63.66 97 GLY A O 1
ATOM 672 N N . ARG A 1 98 ? -33.440 -34.715 -12.205 1.00 61.41 98 ARG A N 1
ATOM 673 C CA . ARG A 1 98 ? -34.860 -34.382 -12.462 1.00 61.41 98 ARG A CA 1
ATOM 674 C C . ARG A 1 98 ? -35.092 -32.995 -13.081 1.00 61.41 98 ARG A C 1
ATOM 676 O O . ARG A 1 98 ? -35.162 -31.984 -12.393 1.00 61.41 98 ARG A O 1
ATOM 683 N N . GLY A 1 99 ? -35.284 -32.975 -14.400 1.00 59.53 99 GLY A N 1
ATOM 684 C CA . GLY A 1 99 ? -35.806 -31.799 -15.093 1.00 59.53 99 GLY A CA 1
ATOM 685 C C . GLY A 1 99 ? -37.174 -31.392 -14.538 1.00 59.53 99 GLY A C 1
ATOM 686 O O . GLY A 1 99 ? -38.022 -32.246 -14.275 1.00 59.53 99 GLY A O 1
ATOM 687 N N . VAL A 1 100 ? -37.375 -30.087 -14.368 1.00 66.19 100 VAL A N 1
ATOM 688 C CA . VAL A 1 100 ? -38.710 -29.502 -14.224 1.00 66.19 100 VAL A CA 1
ATOM 689 C C . VAL A 1 100 ? -39.324 -29.515 -15.623 1.00 66.19 100 VAL A C 1
ATOM 691 O O . VAL A 1 100 ? -38.80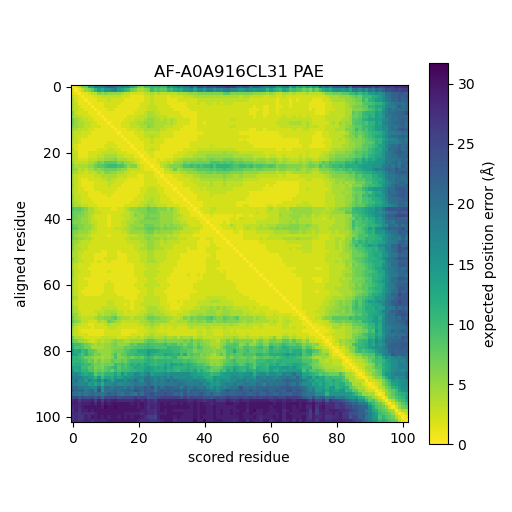2 -28.869 -16.530 1.00 66.19 100 VAL A O 1
ATOM 694 N N . MET A 1 101 ? -40.360 -30.329 -15.816 1.00 53.34 101 MET A N 1
ATOM 695 C CA . MET A 1 101 ? -41.151 -30.341 -17.050 1.00 53.34 101 MET A CA 1
ATOM 696 C C . MET A 1 101 ? -42.072 -29.104 -17.052 1.00 53.34 101 MET A C 1
ATOM 698 O O . MET A 1 101 ? -42.558 -28.754 -15.973 1.00 53.34 101 MET A O 1
ATOM 702 N N . PRO A 1 102 ? -42.273 -28.433 -18.203 1.00 55.47 102 PRO A N 1
ATOM 703 C CA . PRO A 1 102 ? -43.224 -27.327 -18.335 1.00 55.47 102 PRO A CA 1
ATOM 704 C C . PRO A 1 102 ? -44.682 -27.774 -18.170 1.00 55.47 102 PRO A C 1
ATOM 706 O O . PRO A 1 102 ? -44.973 -28.970 -18.407 1.00 55.47 102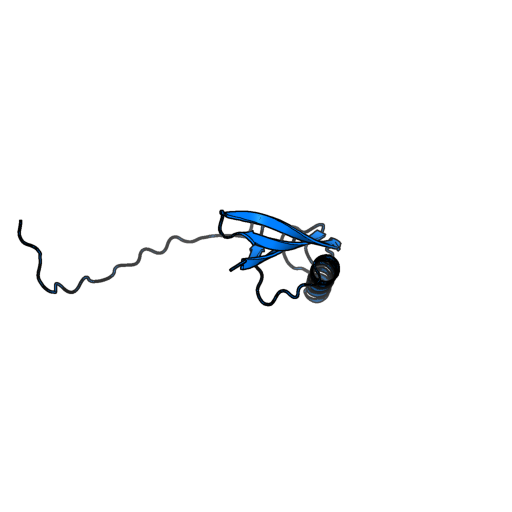 PRO A O 1
#

Nearest PDB structures (foldseek):
  7q6i-assembly4_D  TM=9.760E-01  e=2.812E-08  Vibrio maritimus
  7q6i-assembly10_J  TM=9.772E-01  e=3.387E-08  Vibrio maritimus
  7q6d-assembly1_A  TM=9.482E-01  e=2.334E-08  Escherichia coli K-12
  7q6g-assembly1_A  TM=9.562E-01  e=3.387E-08  Xenorhabdus poinarii G6
  4a2a-assembly2_B  TM=9.081E-01  e=1.393E-04  Thermotoga maritima